Protein AF-A0A736VLE3-F1 (afdb_monomer)

Nearest PDB structures (foldseek):
  7uav-assembly1_A  TM=8.043E-01  e=2.395E+00  Clostridium botulinum
  8kbf-assembly1_B  TM=8.092E-01  e=3.605E+00  Clostridium botulinum
  7d5s-assembly1_SO  TM=6.927E-01  e=2.564E+00  Saccharomyces cerevisiae S288C
  6o8y-assembly1_o  TM=6.348E-01  e=3.605E+00  Enterococcus faecalis

Mean predicted aligned error: 6.25 Å

Solvent-accessible surface area (backbone atoms only — not comparable to full-atom values): 4103 Å² total; per-residue (Å²): 133,86,76,56,68,68,58,54,54,49,50,53,51,51,51,52,54,51,59,61,67,67,58,89,77,92,73,59,70,68,56,56,53,49,53,52,52,53,52,52,57,51,29,74,76,73,50,82,51,72,69,55,49,55,52,50,51,52,49,54,49,34,65,72,73,74,103

pLDDT: mean 90.88, std 8.17, range [58.81, 97.5]

Foldseek 3Di:
DDPDVVVVVVVVVVVVVVVVVPDDDDDDLVVLVVVLVVLVVVCVPPNDDPVSVVSNVVSVVCNVVVD

Organism: NCBI:txid1967611

Radius of gyration: 17.01 Å; Cα contacts (8 Å, |Δi|>4): 19; chains: 1; bounding box: 27×33×46 Å

Sequence (67 aa):
MKINPSAATCLERIKTLNADNQRSVRVNLGVLKAARSEILAQVAINGKGVMTDMVLHALDHAIKEGR

Structure (mmCIF, N/CA/C/O backbone):
data_AF-A0A736VLE3-F1
#
_entry.id   AF-A0A736VLE3-F1
#
loop_
_atom_site.group_PDB
_atom_site.id
_atom_site.type_symbol
_atom_site.label_atom_id
_atom_site.label_alt_id
_atom_site.label_comp_id
_atom_site.label_asym_id
_atom_site.label_entity_id
_atom_site.label_seq_id
_atom_site.pdbx_PDB_ins_code
_atom_site.Cartn_x
_atom_site.Cartn_y
_atom_site.Cartn_z
_atom_site.occupancy
_atom_site.B_iso_or_equiv
_atom_site.auth_seq_id
_atom_site.auth_comp_id
_atom_site.auth_asym_id
_atom_site.auth_atom_id
_atom_site.pdbx_PDB_model_num
ATOM 1 N N . MET A 1 1 ? 5.342 11.350 33.070 1.00 58.81 1 MET A N 1
ATOM 2 C CA . MET A 1 1 ? 5.376 12.203 31.861 1.00 58.81 1 MET A CA 1
ATOM 3 C C . MET A 1 1 ? 3.947 12.642 31.563 1.00 58.81 1 MET A C 1
ATOM 5 O O . MET A 1 1 ? 3.120 11.782 31.299 1.00 58.81 1 MET A O 1
ATOM 9 N N . LYS A 1 2 ? 3.606 13.929 31.723 1.00 70.44 2 LYS A N 1
ATOM 10 C CA . LYS A 1 2 ? 2.258 14.420 31.385 1.00 70.44 2 LYS A CA 1
ATOM 11 C C . LYS A 1 2 ? 2.199 14.603 29.868 1.00 70.44 2 LYS A C 1
ATOM 13 O O . LYS A 1 2 ? 2.963 15.399 29.331 1.00 70.44 2 LYS A O 1
ATOM 18 N N . ILE A 1 3 ? 1.363 13.824 29.186 1.00 72.50 3 ILE A N 1
ATOM 19 C CA . ILE A 1 3 ? 1.168 13.964 27.739 1.00 72.50 3 ILE A CA 1
ATOM 20 C C . ILE A 1 3 ? 0.404 15.262 27.483 1.00 72.50 3 ILE A C 1
ATOM 22 O O . ILE A 1 3 ? -0.561 15.565 28.184 1.00 72.50 3 ILE A O 1
ATOM 26 N N . ASN A 1 4 ? 0.866 16.041 26.504 1.00 85.50 4 ASN A N 1
ATOM 27 C CA . ASN A 1 4 ? 0.200 17.270 26.095 1.00 85.50 4 ASN A CA 1
ATOM 28 C C . ASN A 1 4 ? -1.253 16.942 25.682 1.00 85.50 4 ASN A C 1
ATOM 30 O O . ASN A 1 4 ? -1.441 16.092 24.808 1.00 85.50 4 ASN A O 1
ATOM 34 N N . PRO A 1 5 ? -2.276 17.583 26.276 1.00 81.88 5 PRO A N 1
ATOM 35 C CA . PRO A 1 5 ? -3.674 17.281 25.978 1.00 81.88 5 PRO A CA 1
ATOM 36 C C . PRO A 1 5 ? -4.025 17.452 24.491 1.00 81.88 5 PRO A C 1
ATOM 38 O O . PRO A 1 5 ? -4.840 16.693 23.978 1.00 81.88 5 PRO A O 1
ATOM 41 N N . SER A 1 6 ? -3.369 18.362 23.759 1.00 86.25 6 SER A N 1
ATOM 42 C CA . SER A 1 6 ? -3.577 18.492 22.308 1.00 86.25 6 SER A CA 1
ATOM 43 C C . SER A 1 6 ? -3.014 17.303 21.522 1.00 86.25 6 SER A C 1
ATOM 45 O O . SER A 1 6 ? -3.622 16.858 20.547 1.00 86.25 6 SER A O 1
ATOM 47 N N . ALA A 1 7 ? -1.886 16.745 21.969 1.00 89.94 7 ALA A N 1
ATOM 48 C CA . ALA A 1 7 ? -1.285 15.559 21.369 1.00 89.94 7 ALA A CA 1
ATOM 49 C C . ALA A 1 7 ? -2.149 14.314 21.610 1.00 89.94 7 ALA A C 1
ATOM 51 O O . ALA A 1 7 ? -2.306 13.500 20.703 1.00 89.94 7 ALA A O 1
ATOM 52 N N . ALA A 1 8 ? -2.760 14.197 22.794 1.00 89.94 8 ALA A N 1
ATOM 53 C CA . ALA A 1 8 ? -3.700 13.121 23.102 1.00 89.94 8 ALA A CA 1
ATOM 54 C C . ALA A 1 8 ? -4.939 13.172 22.189 1.00 89.94 8 ALA A C 1
ATOM 56 O O . ALA A 1 8 ? -5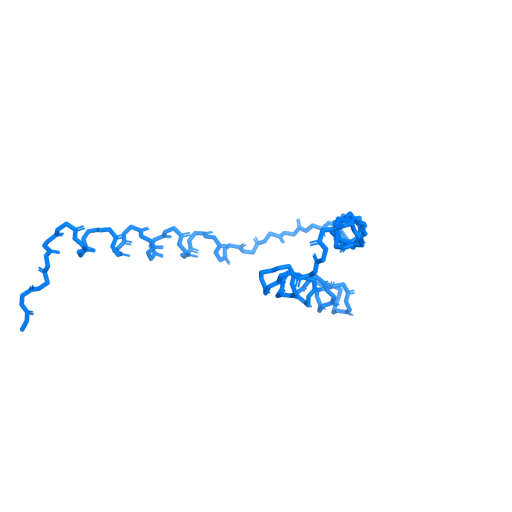.285 12.169 21.570 1.00 89.94 8 ALA A O 1
ATOM 57 N N . THR A 1 9 ? -5.546 14.351 22.015 1.00 93.50 9 THR A N 1
ATOM 58 C CA . THR A 1 9 ? -6.686 14.535 21.100 1.00 93.50 9 THR A CA 1
ATOM 59 C C . THR A 1 9 ? -6.319 14.235 19.645 1.00 93.50 9 THR A C 1
ATOM 61 O O . THR A 1 9 ? -7.097 13.616 18.920 1.00 93.50 9 THR A O 1
ATOM 64 N N . CYS A 1 10 ? -5.125 14.643 19.203 1.00 94.75 10 CYS A N 1
ATOM 65 C CA . CYS A 1 10 ? -4.636 14.342 17.857 1.00 94.75 10 CYS A CA 1
ATOM 66 C C . CYS A 1 10 ? -4.477 12.830 17.639 1.00 94.75 10 CYS A C 1
ATOM 68 O O . CYS A 1 10 ? -4.925 12.299 16.624 1.00 94.75 10 CYS A O 1
ATOM 70 N N . LEU A 1 11 ? -3.898 12.130 18.617 1.00 94.56 11 LEU A N 1
ATOM 71 C CA . LEU A 1 11 ? -3.705 10.686 18.549 1.00 94.56 11 LEU A CA 1
ATOM 72 C C . LEU A 1 11 ? -5.039 9.939 18.464 1.00 94.56 11 LEU A C 1
ATOM 74 O O . LEU A 1 11 ? -5.176 9.047 17.629 1.00 94.56 11 LEU A O 1
ATOM 78 N N . GLU A 1 12 ? -6.024 10.316 19.278 1.00 95.38 12 GLU A N 1
ATOM 79 C CA . GLU A 1 12 ? -7.354 9.701 19.219 1.00 95.38 12 GLU A CA 1
ATOM 80 C C . GLU A 1 12 ? -8.026 9.936 17.865 1.00 95.38 12 GLU A C 1
ATOM 82 O O . GLU A 1 12 ? -8.545 9.000 17.262 1.00 95.38 12 GLU A O 1
ATOM 87 N N . ARG A 1 13 ? -7.912 11.142 17.299 1.00 95.94 13 ARG A N 1
ATOM 88 C CA . ARG A 1 13 ? -8.421 11.413 15.949 1.00 95.94 13 ARG A CA 1
ATOM 89 C C . ARG A 1 13 ? -7.752 10.537 14.884 1.00 95.94 13 ARG A C 1
ATOM 91 O O . ARG A 1 13 ? -8.439 10.034 13.998 1.00 95.94 13 ARG A O 1
ATOM 98 N N . ILE A 1 14 ? -6.431 10.353 14.952 1.00 95.56 14 ILE A N 1
ATOM 99 C CA . ILE A 1 14 ? -5.695 9.495 14.008 1.00 95.56 14 ILE A CA 1
ATOM 100 C C . ILE A 1 14 ? -6.146 8.038 14.142 1.00 95.56 14 ILE A C 1
ATOM 102 O O . ILE A 1 14 ? -6.330 7.368 13.128 1.00 95.56 14 ILE A O 1
ATOM 106 N N . LYS A 1 15 ? -6.369 7.552 15.368 1.00 95.06 15 LYS A N 1
ATOM 107 C CA . LYS A 1 15 ? -6.881 6.195 15.601 1.00 95.06 15 LYS A CA 1
ATOM 108 C C . LYS A 1 15 ? -8.256 5.995 14.974 1.00 95.06 15 LYS A C 1
ATOM 110 O O . LYS A 1 15 ? -8.449 4.990 14.294 1.00 95.06 15 LYS A O 1
ATOM 115 N N . THR A 1 16 ? -9.167 6.952 15.144 1.00 94.81 16 THR A N 1
ATOM 116 C CA . THR A 1 16 ? -10.499 6.891 14.527 1.00 94.81 16 THR A CA 1
ATOM 117 C C . THR A 1 16 ? -10.401 6.844 13.006 1.00 94.81 16 THR A C 1
ATOM 119 O O . THR A 1 16 ? -10.954 5.942 12.388 1.00 94.81 16 THR A O 1
ATOM 122 N N . LEU A 1 17 ? -9.613 7.737 12.398 1.00 93.81 17 LEU A N 1
ATOM 123 C CA . LEU A 1 17 ? -9.424 7.748 10.943 1.00 93.81 17 LEU A CA 1
ATOM 124 C C . LEU A 1 17 ? -8.792 6.451 10.427 1.00 93.81 17 LEU A C 1
ATOM 126 O O . LEU A 1 17 ? -9.148 5.971 9.357 1.00 93.81 17 LEU A O 1
ATOM 130 N N . ASN A 1 18 ? -7.854 5.870 11.176 1.00 90.94 18 ASN A N 1
ATOM 131 C CA . ASN A 1 18 ? -7.248 4.601 10.798 1.00 90.94 18 ASN A CA 1
ATOM 132 C C . ASN A 1 18 ? -8.257 3.446 10.861 1.00 90.94 18 ASN A C 1
ATOM 134 O O . ASN A 1 18 ? -8.258 2.606 9.967 1.00 90.94 18 ASN A O 1
ATOM 138 N N . ALA A 1 19 ? -9.126 3.417 11.875 1.00 91.94 19 ALA A N 1
ATOM 139 C CA . ALA A 1 19 ? -10.203 2.433 11.960 1.00 91.94 19 ALA A CA 1
ATOM 140 C C . ALA A 1 19 ? -11.176 2.561 10.775 1.00 91.94 19 ALA A C 1
ATOM 142 O O . ALA A 1 19 ? -11.520 1.556 10.154 1.00 91.94 19 ALA A O 1
ATOM 143 N N . ASP A 1 20 ? -11.537 3.789 10.396 1.00 90.38 20 ASP A N 1
ATOM 144 C CA . ASP A 1 20 ? -12.386 4.049 9.228 1.00 90.38 20 ASP A CA 1
ATOM 145 C C . ASP A 1 20 ? -11.704 3.628 7.912 1.00 90.38 20 ASP A C 1
ATOM 147 O O . ASP A 1 20 ? -12.336 3.039 7.032 1.00 90.38 20 ASP A O 1
ATOM 151 N N . ASN A 1 21 ? -10.395 3.865 7.785 1.00 87.12 21 ASN A N 1
ATOM 152 C CA . ASN A 1 21 ? -9.602 3.500 6.606 1.00 87.12 21 ASN A CA 1
ATOM 153 C C . ASN A 1 21 ? -9.356 1.989 6.470 1.00 87.12 21 ASN A C 1
ATOM 155 O O . ASN A 1 21 ? -9.036 1.523 5.379 1.00 87.12 21 ASN A O 1
ATOM 159 N N . GLN A 1 22 ? -9.526 1.210 7.540 1.00 86.62 22 GLN A N 1
ATOM 160 C CA . GLN A 1 22 ? -9.472 -0.257 7.493 1.00 86.62 22 GLN A CA 1
ATOM 161 C C . GLN A 1 22 ? -10.755 -0.890 6.938 1.00 86.62 22 GLN A C 1
ATOM 163 O O . GLN A 1 22 ? -10.878 -2.117 6.882 1.00 86.62 22 GLN A O 1
ATOM 168 N N . ARG A 1 23 ? -11.721 -0.075 6.501 1.00 85.06 23 ARG A N 1
ATOM 169 C CA . ARG A 1 23 ? -12.935 -0.555 5.849 1.00 85.06 23 ARG A CA 1
ATOM 170 C C . ARG A 1 23 ? -12.599 -1.399 4.617 1.00 85.06 23 ARG A C 1
ATOM 172 O O . ARG A 1 23 ? -11.915 -0.958 3.699 1.00 85.06 23 ARG A O 1
ATOM 179 N N . SER A 1 24 ? -13.179 -2.597 4.558 1.00 82.25 24 SER A N 1
ATOM 180 C CA . SER A 1 24 ? -13.106 -3.446 3.368 1.00 82.25 24 SER A CA 1
ATOM 181 C C . SER A 1 24 ? -13.904 -2.827 2.216 1.00 82.25 24 SER A C 1
ATOM 183 O O . SER A 1 24 ? -15.087 -2.503 2.362 1.00 82.25 24 SER A O 1
ATOM 185 N N . VAL A 1 25 ? -13.252 -2.676 1.064 1.00 80.00 25 VAL A N 1
ATOM 186 C CA . VAL A 1 25 ? -13.857 -2.201 -0.183 1.00 80.00 25 VAL A CA 1
ATOM 187 C C . VAL A 1 25 ? -13.663 -3.279 -1.240 1.00 80.00 25 VAL A C 1
ATOM 189 O O . VAL A 1 25 ? -12.564 -3.803 -1.398 1.00 80.00 25 VAL A O 1
ATOM 192 N N . ARG A 1 26 ? -14.730 -3.611 -1.973 1.00 85.94 26 ARG A N 1
ATOM 193 C CA . ARG A 1 26 ? -14.646 -4.519 -3.122 1.00 85.94 26 ARG A CA 1
ATOM 194 C C . ARG A 1 26 ? -14.349 -3.718 -4.377 1.00 85.94 26 ARG A C 1
ATOM 196 O O . ARG A 1 26 ? -15.062 -2.765 -4.683 1.00 85.94 26 ARG A O 1
ATOM 203 N N . VAL A 1 27 ? -13.334 -4.139 -5.115 1.00 85.88 27 VAL A N 1
ATOM 204 C CA . VAL A 1 27 ? -12.953 -3.553 -6.401 1.00 85.88 27 VAL A CA 1
ATOM 205 C C . VAL A 1 27 ? -12.776 -4.652 -7.439 1.00 85.88 27 VAL A C 1
ATOM 207 O O . VAL A 1 27 ? -12.577 -5.817 -7.109 1.00 85.88 27 VAL A O 1
ATOM 210 N N . ASN A 1 28 ? -12.871 -4.292 -8.715 1.00 91.12 28 ASN A N 1
ATOM 211 C CA . ASN A 1 28 ? -12.618 -5.241 -9.793 1.00 91.12 28 ASN A CA 1
ATOM 212 C C . ASN A 1 28 ? -11.106 -5.522 -9.899 1.00 91.12 28 ASN A C 1
ATOM 214 O O . ASN A 1 28 ? -10.297 -4.594 -9.857 1.00 91.12 28 ASN A O 1
ATOM 218 N N . LEU A 1 29 ? -10.727 -6.782 -10.124 1.00 91.56 29 LEU A N 1
ATOM 219 C CA . LEU A 1 29 ? -9.346 -7.201 -10.381 1.00 91.56 29 LEU A CA 1
ATOM 220 C C . LEU A 1 29 ? -8.669 -6.385 -11.496 1.00 91.56 29 LEU A C 1
ATOM 222 O O . LEU A 1 29 ? -7.476 -6.092 -11.416 1.00 91.56 29 LEU A O 1
ATOM 226 N N . GLY A 1 30 ? -9.422 -5.988 -12.528 1.00 93.75 30 GLY A N 1
ATOM 227 C CA . GLY A 1 30 ? -8.916 -5.119 -13.594 1.00 93.75 30 GLY A CA 1
ATOM 228 C C . GLY A 1 30 ? -8.434 -3.758 -13.078 1.00 93.75 30 GLY A C 1
ATOM 229 O O . GLY A 1 30 ? -7.397 -3.271 -13.519 1.00 93.75 30 GLY A O 1
ATOM 230 N N . VAL A 1 31 ? -9.127 -3.187 -12.087 1.00 94.31 31 VAL A N 1
ATOM 231 C CA . VAL A 1 31 ? -8.756 -1.910 -11.456 1.00 94.31 31 VAL A CA 1
ATOM 232 C C . VAL A 1 31 ? -7.467 -2.062 -10.649 1.00 94.31 31 VAL A C 1
ATOM 234 O O . VAL A 1 31 ? -6.580 -1.222 -10.764 1.00 94.31 31 VAL A O 1
ATOM 237 N N . LEU A 1 32 ? -7.311 -3.161 -9.902 1.00 94.19 32 LEU A N 1
ATOM 238 C CA . LEU A 1 32 ? -6.076 -3.444 -9.156 1.00 94.19 32 LEU A CA 1
ATOM 239 C C . LEU A 1 32 ? -4.863 -3.582 -10.087 1.00 94.19 32 LEU A C 1
ATOM 241 O O . LEU A 1 32 ? -3.802 -3.014 -9.823 1.00 94.19 32 LEU A O 1
ATOM 245 N N . LYS A 1 33 ? -5.025 -4.297 -11.207 1.00 95.19 33 LYS A N 1
ATOM 246 C CA . LYS A 1 33 ? -3.968 -4.457 -12.218 1.00 95.19 33 LYS A CA 1
ATOM 247 C C . LYS A 1 33 ? -3.599 -3.126 -12.875 1.00 95.19 33 LYS A C 1
ATOM 249 O O . LYS A 1 33 ? -2.413 -2.856 -13.050 1.00 95.19 33 LYS A O 1
ATOM 254 N N . ALA A 1 34 ? -4.592 -2.297 -13.197 1.00 96.69 34 ALA A N 1
ATOM 255 C CA . ALA A 1 34 ? -4.362 -0.966 -13.752 1.00 96.69 34 ALA A CA 1
ATOM 256 C C . ALA A 1 34 ? -3.602 -0.070 -12.763 1.00 96.69 34 ALA A C 1
ATOM 258 O O . ALA A 1 34 ? -2.585 0.514 -13.130 1.00 96.69 34 ALA A O 1
ATOM 259 N N . ALA A 1 35 ? -4.024 -0.040 -11.494 1.00 95.88 35 ALA A N 1
ATOM 260 C CA . ALA A 1 35 ? -3.350 0.722 -10.445 1.00 95.88 35 ALA A CA 1
ATOM 261 C C . ALA A 1 35 ? -1.887 0.287 -10.273 1.00 95.88 35 ALA A C 1
ATOM 263 O O . ALA A 1 35 ? -0.986 1.122 -10.244 1.00 95.88 35 ALA A O 1
ATOM 264 N N . ARG A 1 36 ? -1.628 -1.026 -10.233 1.00 96.69 36 ARG A N 1
ATOM 265 C CA . ARG A 1 36 ? -0.263 -1.564 -10.185 1.00 96.69 36 ARG A CA 1
ATOM 266 C C . ARG A 1 36 ? 0.574 -1.109 -11.383 1.00 96.69 36 ARG A C 1
ATOM 268 O O . ARG A 1 36 ? 1.729 -0.733 -11.205 1.00 96.69 36 ARG A O 1
ATOM 275 N N . SER A 1 37 ? 0.008 -1.164 -12.589 1.00 97.50 37 SER A N 1
ATOM 276 C CA . SER A 1 37 ? 0.702 -0.763 -13.818 1.00 97.50 37 SER A CA 1
ATOM 277 C C . SER A 1 37 ? 1.091 0.713 -13.797 1.00 97.50 37 SER A C 1
ATOM 279 O O . SER A 1 37 ? 2.229 1.041 -14.120 1.00 97.50 37 SER A O 1
ATOM 281 N N . GLU A 1 38 ? 0.177 1.588 -13.374 1.00 97.50 38 GLU A N 1
ATOM 282 C CA . GLU A 1 38 ? 0.446 3.024 -13.254 1.00 97.50 38 GLU A CA 1
ATOM 283 C C . GLU A 1 38 ? 1.556 3.296 -12.231 1.00 97.50 38 GLU A C 1
ATOM 285 O O . GLU A 1 38 ? 2.511 4.016 -12.514 1.00 97.50 38 GLU A O 1
ATOM 290 N N . ILE A 1 39 ? 1.502 2.649 -11.061 1.00 96.44 39 ILE A N 1
ATOM 291 C CA . ILE A 1 39 ? 2.539 2.813 -10.035 1.00 96.44 39 ILE A CA 1
ATOM 292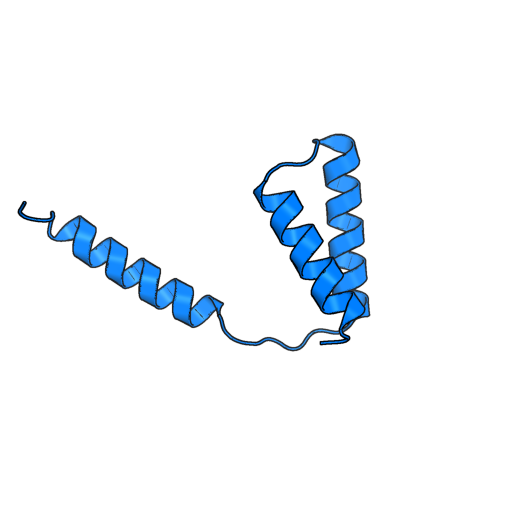 C C . ILE A 1 39 ? 3.909 2.359 -10.556 1.00 96.44 39 ILE A C 1
ATOM 294 O O . ILE A 1 39 ? 4.907 3.033 -10.309 1.00 96.44 39 ILE A O 1
ATOM 298 N N . LEU A 1 40 ? 3.981 1.247 -11.293 1.00 97.44 40 LEU A N 1
ATOM 299 C CA . LEU A 1 40 ? 5.240 0.776 -11.881 1.00 97.44 40 LEU A CA 1
ATOM 300 C C . LEU A 1 40 ? 5.792 1.748 -12.930 1.00 97.44 40 LEU A C 1
ATOM 302 O O . LEU A 1 40 ? 7.005 1.949 -12.974 1.00 97.44 40 LEU A O 1
ATOM 306 N N . ALA A 1 41 ? 4.926 2.386 -13.723 1.00 97.38 41 ALA A N 1
ATOM 307 C CA . ALA A 1 41 ? 5.343 3.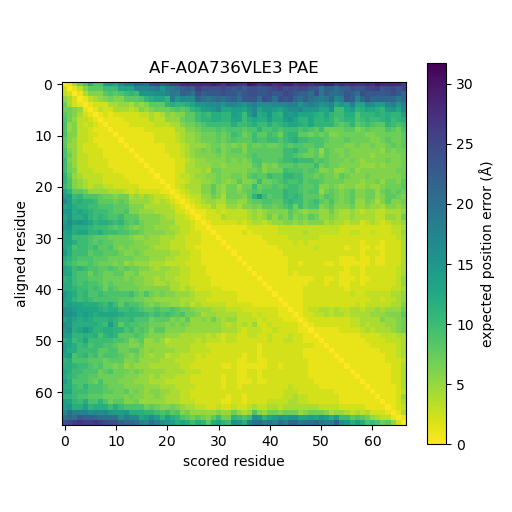426 -14.661 1.00 97.38 41 ALA A CA 1
ATOM 308 C C . ALA A 1 41 ? 5.965 4.623 -13.923 1.00 97.38 41 ALA A C 1
ATOM 310 O O . ALA A 1 41 ? 7.044 5.087 -14.291 1.00 97.38 41 ALA A O 1
ATOM 311 N N . GLN A 1 42 ? 5.351 5.062 -12.821 1.00 94.69 42 GLN A N 1
ATOM 312 C CA . GLN A 1 42 ? 5.897 6.140 -11.990 1.00 94.69 42 GLN A CA 1
ATOM 313 C C . GLN A 1 42 ? 7.201 5.739 -11.285 1.00 94.69 42 GLN A C 1
ATOM 315 O O . GLN A 1 42 ? 8.113 6.558 -11.176 1.00 94.69 42 GLN A O 1
ATOM 320 N N . VAL A 1 43 ? 7.326 4.484 -10.840 1.00 96.94 43 VAL A N 1
ATOM 321 C CA . VAL A 1 43 ? 8.566 3.953 -10.247 1.00 96.94 43 VAL A CA 1
ATOM 322 C C . VAL A 1 43 ? 9.711 3.933 -11.255 1.00 96.94 43 VAL A C 1
ATOM 324 O O . VAL A 1 43 ? 10.844 4.222 -10.878 1.00 96.94 43 VAL A O 1
ATOM 327 N N . ALA A 1 44 ? 9.441 3.616 -12.522 1.00 95.31 44 ALA A N 1
ATOM 328 C CA . ALA A 1 44 ? 10.474 3.593 -13.556 1.00 95.31 44 ALA A CA 1
ATOM 329 C C . ALA A 1 44 ? 11.121 4.972 -13.777 1.00 95.31 44 ALA A C 1
ATOM 331 O O . ALA A 1 44 ? 12.292 5.044 -14.139 1.00 95.31 44 ALA A O 1
ATOM 332 N N . ILE A 1 45 ? 10.375 6.053 -13.528 1.00 95.69 45 ILE A N 1
ATOM 333 C CA . ILE A 1 45 ? 10.838 7.435 -13.703 1.00 95.69 45 ILE A CA 1
ATOM 334 C C . ILE A 1 45 ? 11.433 7.988 -12.401 1.00 95.69 45 ILE A C 1
ATOM 336 O O . ILE A 1 45 ? 12.499 8.596 -12.413 1.00 95.69 45 ILE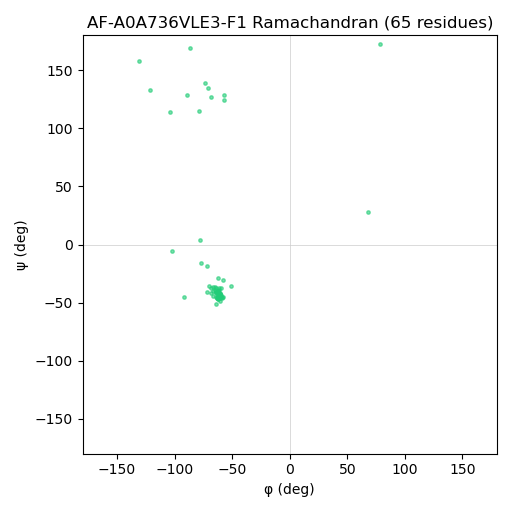 A O 1
ATOM 340 N N . ASN A 1 46 ? 10.751 7.772 -11.274 1.00 94.06 46 ASN A N 1
ATOM 341 C CA . ASN A 1 46 ? 11.049 8.451 -10.008 1.00 94.06 46 ASN A CA 1
ATOM 342 C C . ASN A 1 46 ? 11.834 7.584 -9.007 1.00 94.06 46 ASN A C 1
ATOM 344 O O . ASN A 1 46 ? 12.220 8.061 -7.940 1.00 94.06 46 ASN A O 1
ATOM 348 N N . GLY A 1 47 ? 12.058 6.306 -9.321 1.00 92.19 47 GLY A N 1
ATOM 349 C CA . GLY A 1 47 ? 12.576 5.320 -8.380 1.00 92.19 47 GLY A CA 1
ATOM 350 C C . GLY A 1 47 ? 11.504 4.795 -7.417 1.00 92.19 47 GLY A C 1
ATOM 351 O O . GLY A 1 47 ? 10.360 5.253 -7.381 1.00 92.19 47 GLY A O 1
ATOM 352 N N . LYS A 1 48 ? 11.866 3.777 -6.629 1.00 96.19 48 LYS A N 1
ATOM 353 C CA . LYS A 1 48 ? 10.951 3.104 -5.696 1.00 96.19 48 LYS A CA 1
ATOM 354 C C . LYS A 1 48 ? 11.217 3.538 -4.255 1.00 96.19 48 LYS A C 1
ATOM 356 O O . LYS A 1 48 ? 12.261 3.215 -3.697 1.00 96.19 48 LYS A O 1
ATOM 361 N N . GLY A 1 49 ? 10.252 4.227 -3.648 1.00 95.31 49 GLY A N 1
ATOM 362 C CA . GLY A 1 49 ? 10.250 4.531 -2.215 1.00 95.31 49 GLY A CA 1
ATOM 363 C C . GLY A 1 49 ? 9.622 3.418 -1.369 1.00 95.31 49 GLY A C 1
ATOM 364 O O . GLY A 1 49 ? 8.951 2.530 -1.891 1.00 95.31 49 GLY A O 1
ATOM 365 N N . VAL A 1 50 ? 9.783 3.502 -0.044 1.00 95.44 50 VAL A N 1
ATOM 366 C CA . VAL A 1 50 ? 9.256 2.508 0.917 1.00 95.44 50 VAL A CA 1
ATOM 367 C C . VAL A 1 50 ? 7.730 2.394 0.844 1.00 95.44 50 VAL A C 1
ATOM 369 O O . VAL A 1 50 ? 7.194 1.294 0.773 1.00 95.44 50 VAL A O 1
ATOM 372 N N . MET A 1 51 ? 7.020 3.528 0.804 1.00 92.94 51 MET A N 1
ATOM 373 C CA . MET A 1 51 ? 5.557 3.545 0.657 1.00 92.94 51 MET A CA 1
ATOM 374 C C . MET A 1 51 ? 5.125 2.863 -0.643 1.00 92.94 51 MET A C 1
ATOM 376 O O . MET 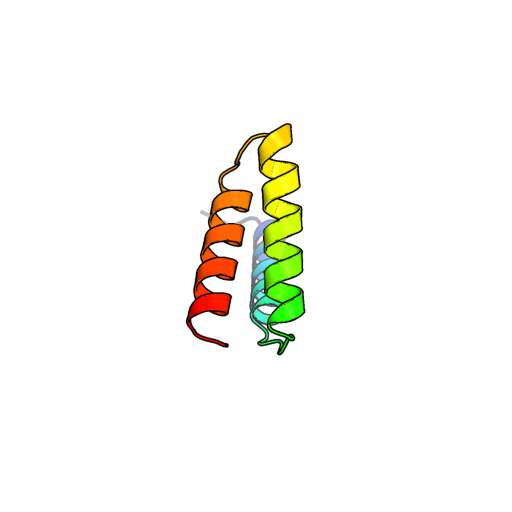A 1 51 ? 4.199 2.056 -0.652 1.00 92.94 51 MET A O 1
ATOM 380 N N . THR A 1 52 ? 5.826 3.157 -1.737 1.00 96.19 52 THR A N 1
ATOM 381 C CA . THR A 1 52 ? 5.537 2.583 -3.049 1.00 96.19 52 THR A CA 1
ATOM 382 C C . THR A 1 52 ? 5.757 1.075 -3.062 1.00 96.19 52 THR A C 1
ATOM 384 O O . THR A 1 52 ? 4.941 0.347 -3.618 1.00 96.19 52 THR A O 1
ATOM 387 N N . ASP A 1 53 ? 6.819 0.595 -2.413 1.00 96.94 53 ASP A N 1
ATOM 388 C CA . ASP A 1 53 ? 7.094 -0.833 -2.266 1.00 96.94 53 ASP A CA 1
ATOM 389 C C . ASP A 1 53 ? 6.003 -1.550 -1.455 1.00 96.94 53 ASP A C 1
ATOM 391 O O . ASP A 1 53 ? 5.474 -2.564 -1.907 1.00 96.94 53 ASP A O 1
ATOM 395 N N . MET A 1 54 ? 5.584 -0.971 -0.323 1.00 96.44 54 MET A N 1
ATOM 396 C CA . MET A 1 54 ? 4.485 -1.511 0.490 1.00 96.44 54 MET A CA 1
ATOM 397 C C . MET A 1 54 ? 3.176 -1.608 -0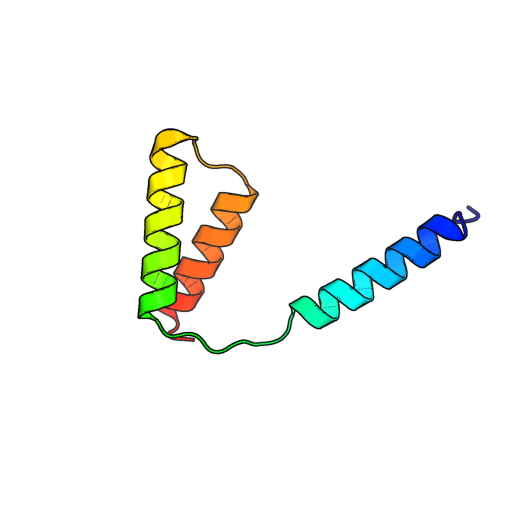.301 1.00 96.44 54 MET A C 1
ATOM 399 O O . MET A 1 54 ? 2.496 -2.633 -0.249 1.00 96.44 54 MET A O 1
ATOM 403 N N . VAL A 1 55 ? 2.827 -0.564 -1.058 1.00 94.62 55 VAL A N 1
ATOM 404 C CA . VAL A 1 55 ? 1.603 -0.549 -1.873 1.00 94.62 55 VAL A CA 1
ATOM 405 C C . VAL A 1 55 ? 1.683 -1.570 -3.006 1.00 94.62 55 VAL A C 1
ATOM 407 O O . VAL A 1 55 ? 0.729 -2.317 -3.214 1.00 94.62 55 VAL A O 1
ATOM 410 N N . LEU A 1 56 ? 2.812 -1.654 -3.714 1.00 96.62 56 LEU A N 1
ATOM 411 C CA . LEU A 1 56 ? 3.002 -2.649 -4.773 1.00 96.62 56 LEU A CA 1
ATOM 412 C C . LEU A 1 56 ? 2.902 -4.076 -4.231 1.00 96.62 56 LEU A C 1
ATOM 414 O O . LEU A 1 56 ? 2.247 -4.912 -4.851 1.00 96.62 56 LEU A O 1
ATOM 418 N N . HIS A 1 57 ? 3.483 -4.340 -3.059 1.00 96.19 57 HIS A N 1
ATOM 419 C CA . HIS A 1 57 ? 3.386 -5.640 -2.406 1.00 96.19 57 HIS A CA 1
ATOM 420 C C . HIS A 1 57 ? 1.939 -5.990 -2.031 1.00 96.19 57 HIS A C 1
ATOM 422 O O . HIS A 1 57 ? 1.476 -7.093 -2.324 1.00 96.19 57 HIS A O 1
ATOM 428 N N . ALA A 1 58 ? 1.201 -5.046 -1.440 1.00 93.06 58 ALA A N 1
ATOM 429 C CA . ALA A 1 58 ? -0.202 -5.244 -1.084 1.00 93.06 58 ALA A CA 1
ATOM 430 C C . ALA A 1 58 ? -1.085 -5.495 -2.319 1.00 93.06 58 ALA A C 1
ATOM 432 O O . ALA A 1 58 ? -1.935 -6.387 -2.300 1.00 93.06 58 ALA A O 1
ATOM 433 N N . LEU A 1 59 ? -0.854 -4.758 -3.412 1.00 94.19 59 LEU A N 1
ATOM 434 C CA . LEU A 1 59 ? -1.552 -4.972 -4.682 1.00 94.19 59 LEU A CA 1
ATOM 435 C C . LEU A 1 59 ? -1.233 -6.346 -5.275 1.00 94.19 59 LEU A C 1
ATOM 437 O O . LEU A 1 59 ? -2.147 -7.051 -5.695 1.00 94.19 59 LEU A O 1
ATOM 441 N N . ASP A 1 60 ? 0.039 -6.752 -5.284 1.00 95.56 60 ASP A N 1
ATOM 442 C CA . ASP A 1 60 ? 0.450 -8.072 -5.773 1.00 95.56 60 ASP A CA 1
ATOM 443 C C . ASP A 1 60 ? -0.183 -9.206 -4.968 1.00 95.56 60 ASP A C 1
ATOM 445 O O . ASP A 1 60 ? -0.605 -10.211 -5.543 1.00 95.56 60 ASP A O 1
ATOM 449 N N . HIS A 1 61 ? -0.283 -9.040 -3.652 1.00 94.12 61 HIS A N 1
ATOM 450 C CA . HIS A 1 61 ? -0.958 -9.990 -2.780 1.00 94.12 61 HIS A CA 1
ATOM 451 C C . HIS A 1 61 ? -2.457 -10.089 -3.103 1.00 94.12 61 HIS A C 1
ATOM 453 O O . HIS A 1 61 ? -2.952 -11.183 -3.368 1.00 94.12 61 HIS A O 1
ATOM 459 N N . ALA A 1 62 ? -3.167 -8.958 -3.167 1.00 91.50 62 ALA A N 1
ATOM 460 C CA . ALA A 1 62 ? -4.600 -8.929 -3.472 1.00 91.50 62 ALA A CA 1
ATOM 461 C C . ALA A 1 62 ? -4.919 -9.524 -4.857 1.00 91.50 62 ALA A C 1
ATOM 463 O O . ALA A 1 62 ? -5.826 -10.344 -4.999 1.00 91.50 62 ALA A O 1
ATOM 464 N N . ILE A 1 63 ? -4.113 -9.188 -5.873 1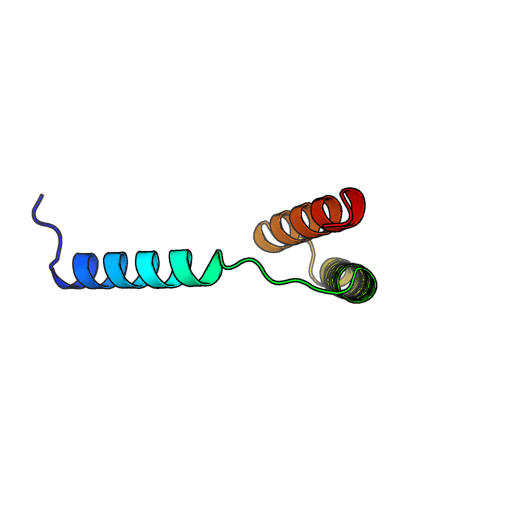.00 92.81 63 ILE A N 1
ATOM 465 C CA . ILE A 1 63 ? -4.256 -9.715 -7.239 1.00 92.81 63 ILE A CA 1
ATOM 466 C C . ILE A 1 63 ? -4.061 -11.236 -7.276 1.00 92.81 63 ILE A C 1
ATOM 468 O O . ILE A 1 63 ? -4.775 -11.914 -8.016 1.00 92.81 63 ILE A O 1
ATOM 472 N N . LYS A 1 64 ? -3.101 -11.774 -6.512 1.00 91.81 64 LYS A N 1
ATOM 473 C CA . LYS A 1 64 ? -2.827 -13.219 -6.453 1.00 91.81 64 LYS A CA 1
ATOM 474 C C . LYS A 1 64 ? -3.910 -13.992 -5.708 1.00 91.81 64 LYS A C 1
ATOM 476 O O . LYS A 1 64 ? -4.276 -15.074 -6.153 1.00 91.81 64 LYS A O 1
ATOM 481 N N . GLU A 1 65 ? -4.415 -13.453 -4.600 1.00 88.19 65 GLU A N 1
ATOM 482 C CA . GLU A 1 65 ? -5.471 -14.102 -3.813 1.00 88.19 65 GLU A CA 1
ATOM 483 C C . GLU A 1 65 ? -6.867 -13.974 -4.443 1.00 88.19 65 GLU A C 1
ATOM 485 O O . GLU A 1 65 ? -7.777 -14.705 -4.054 1.00 88.19 65 GLU A O 1
ATOM 490 N N . GLY A 1 66 ? -7.053 -13.065 -5.408 1.00 71.75 66 GLY A N 1
ATOM 491 C CA . GLY A 1 66 ? -8.350 -12.825 -6.046 1.00 71.75 66 GLY A CA 1
ATOM 492 C C . GLY A 1 66 ? -9.384 -12.201 -5.103 1.00 71.75 66 GLY A C 1
ATOM 493 O O . GLY A 1 66 ? -10.580 -12.447 -5.267 1.00 71.75 66 GLY A O 1
ATOM 494 N N . ARG A 1 67 ? -8.919 -11.439 -4.106 1.00 59.56 67 ARG A N 1
ATOM 495 C CA . ARG A 1 67 ? -9.742 -10.732 -3.114 1.00 59.56 67 ARG A CA 1
ATOM 496 C C . ARG A 1 67 ? -9.915 -9.259 -3.457 1.00 59.56 67 ARG A C 1
ATOM 498 O O . ARG A 1 67 ? -8.939 -8.648 -3.944 1.00 59.56 67 ARG A O 1
#

Secondary structure (DSSP, 8-state):
----HHHHHHHHHHHHHHHHHT------HHHHHHHHHHHHHHHHHH---HHHHHHHHHHHHHHHHT-

=== Feature glossary ===
Key to the feature types in this record:

— What the protein is —

Primary structure: the covalent order of the twenty standard amino acids along the backbone. Two proteins with the same sequence will (almost always) fold to the same structure; two with 30% identity often share a fold but not the details.

Database cross-references. InterPro integrates a dozen domain/family signature databases into unified entries with residue-range hits. GO terms attach function/process/location labels with evidence codes. CATH codes position the fold in a four-level structural taxonomy. Organism is the NCBI-taxonomy species name.

— Where its atoms are —

The mmCIF block holds the 3D Cartesian coordinates of each backbone atom (N, Cα, C, O) in ångströms. mmCIF is the PDB's canonical archive format — a tagged-loop text representation of the atomic model.

Six rendered views show the 3D structure from the faces of a cube — i.e. along ±x, ±y, ±z. Rendering representation is drawn randomly per protein from cartoon (secondary-structure ribbons), sticks (backbone bonds), or molecular surface; coloring is either N→C rainbow (blue at the N-terminus through red at the C-terminus) or one color per chain.

— Local backbone conformation —

DSSP 8-state secondary structure assigns each residue one of H (α-helix), G (3₁₀-helix), I (π-helix), E (extended β-strand), B (isolated β-bridge), T (hydrogen-bonded turn), S (bend), or '-' (coil). The assignment is computed from backbone hydrogen-bond geometry via the Kabsch–Sander algorithm.

P-SEA three-state annotation labels each residu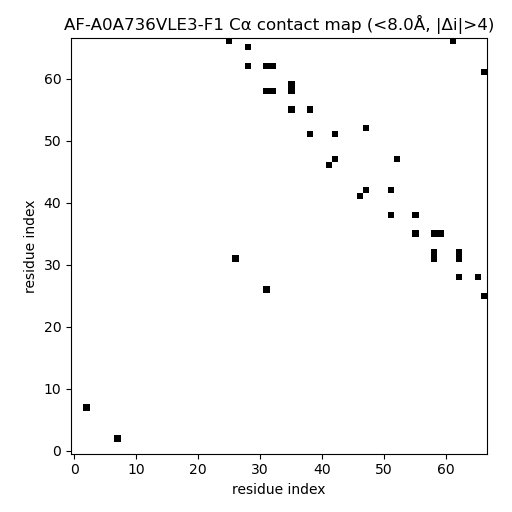e as helix, strand, or coil based 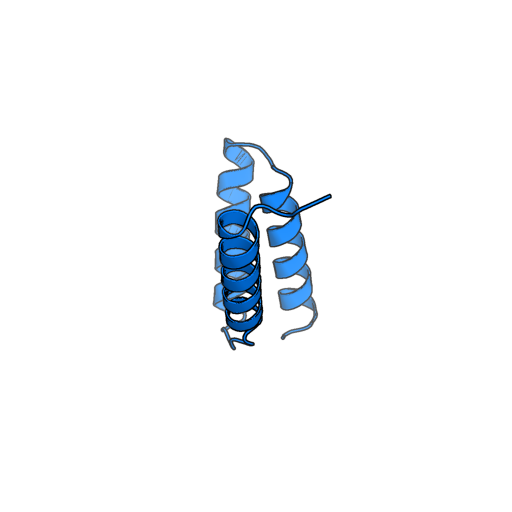purely on the geometry of the Cα trace. It serves as a fallback when the full backbone (and thus DSSP) is unavailable.

The φ/ψ torsion pair specifies the backbone conformation at each residue. φ rotates about the N–Cα bond, ψ about the Cα–C bond. Steric clashes forbid most of the (φ, ψ) plane — the allowed regions (α-helix basin, β-sheet basin, left-handed helix) are the Ramachandran-allowed regions.

— Global shape and packing —

The geometric summary reports three shape descriptors. Rg (radius of gyration) measures how spread out the Cα atoms are about their centre of mass; compact globular proteins have small Rg, elongated or unfolded ones large. Cα contacts (<8 Å, |i−j|>4) count long-range residue pairs in spatial proximity — high for tightly packed folds, near zero for rods or random coil. The bounding-box extents give the protein's footprint along x, y, z in Å.

Accessible surface area quantifies burial. A residue with SASA near zero is packed into the hydrophobic core; one with SASA >100 Å² sits on the surface. Computed here via the Shrake–Rupley numerical algorithm with a 1.4 Å probe.

Plot images: a contact map (which residues are close in 3D, as an N×N binary image), a Ramachandran scatter (backbone torsion angles, revealing secondary-structure composition at a glance), and — for AlphaFold structures — a PAE heatmap (pairwise prediction confidence).

— Structural neighborhood —

The Foldseek 3Di string encodes local tertiary geometry as a 20-letter alphabet — one character per residue — derived from the relative positions of nearby Cα atoms. Unlike the amino-acid sequence, 3Di is a direct function of the 3D structure, so two proteins with the same fold have similar 3Di strings even at low sequence identity.

Nearest PDB neighbors are the top structural matches found by Foldseek when searching this structure against the entire Protein Data Bank. Each hit reports a TM-score (0 to 1; >0.5 almost always implies the same fold) and an E-value. These are *structural* homologs — they may share no detectable sequence similarity.

— Confidence and disorder —

For AlphaFold models, the B-factor field carries pLDDT — the model's own estimate of local accuracy on a 0–100 scale. Regions with pLDDT<50 should be treated as essentially unmodeled; they often correspond to intrinsically disordered segments.

B-factor (Debye–Waller factor) reflects atomic displacement in the crystal lattice. It is an experimental observable (units Å²), not a prediction; low values mean the atom is pinned down, high values mean it moves or is heterogeneous across the crystal.

Predicted aligned error is AlphaFold's pairwise confidence. Unlike pLDDT (per-residue), PAE is per-residue-pair and captures whether two parts of the structure are correctly placed relative to each other. Units are ångströms of expected positional error.